Protein AF-A0A350BZC2-F1 (afdb_monomer)

Solvent-accessible surface area (backbone atoms only — not comparable to full-atom values): 2917 Å² total; per-residue (Å²): 114,63,71,41,66,50,100,86,67,48,80,37,63,72,72,80,86,75,75,92,72,62,53,66,50,96,93,37,74,31,61,68,62,39,51,55,50,53,50,54,70,71,78,82

Structure (mmCIF, N/CA/C/O backbone):
data_AF-A0A350BZC2-F1
#
_entry.id   AF-A0A350BZC2-F1
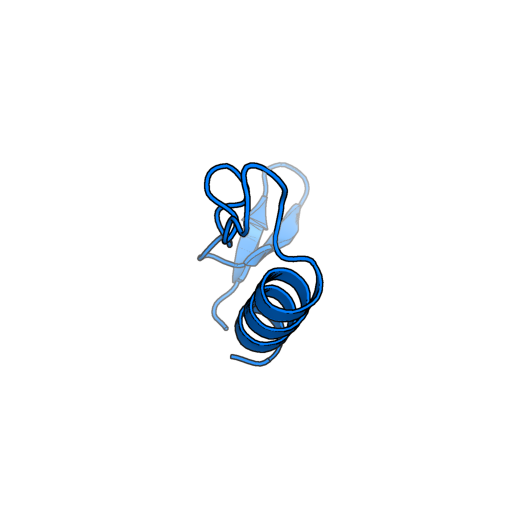#
loop_
_atom_site.group_PDB
_atom_site.id
_atom_site.type_symbol
_atom_site.label_atom_id
_atom_site.label_alt_id
_atom_site.label_comp_id
_a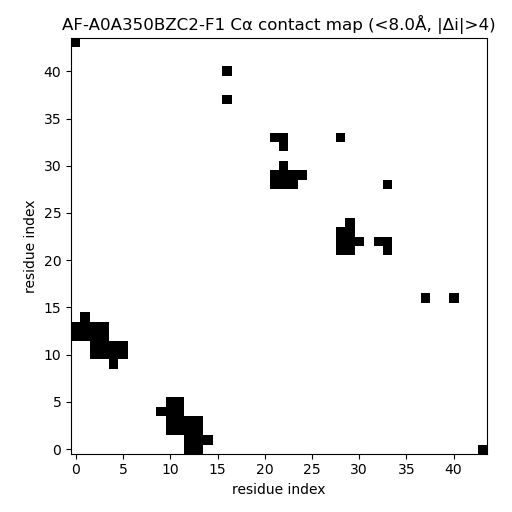tom_site.label_asym_id
_at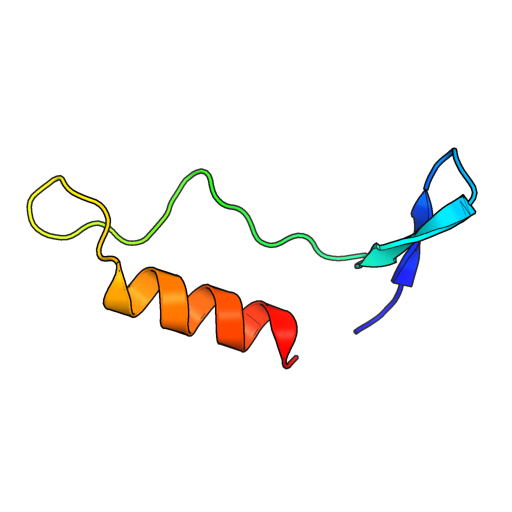om_site.label_entity_id
_atom_site.label_seq_id
_atom_site.pdbx_PDB_ins_code
_atom_site.Cartn_x
_atom_site.Cartn_y
_atom_site.Cartn_z
_atom_sit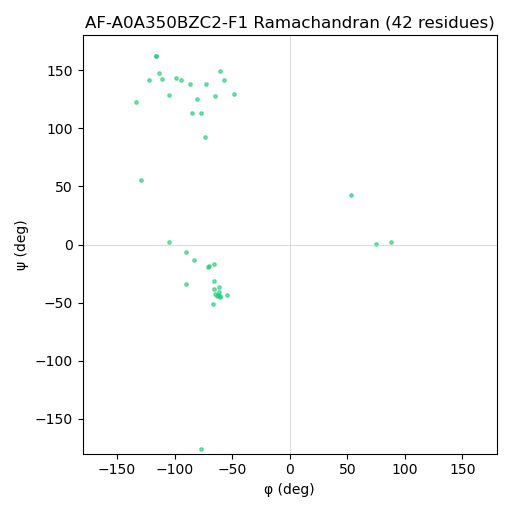e.occupancy
_atom_site.B_iso_or_equiv
_atom_site.auth_seq_id
_atom_site.auth_comp_id
_atom_site.auth_asym_id
_atom_site.auth_atom_id
_atom_site.pdbx_PDB_model_num
ATOM 1 N N . MET A 1 1 ? -10.911 -6.669 4.495 1.00 75.88 1 MET A N 1
ATOM 2 C CA . MET A 1 1 ? -9.884 -6.144 5.436 1.00 75.88 1 MET A CA 1
ATOM 3 C C . MET A 1 1 ? -10.234 -6.276 6.926 1.00 75.88 1 MET A C 1
ATOM 5 O O . MET A 1 1 ? -11.311 -5.860 7.341 1.00 75.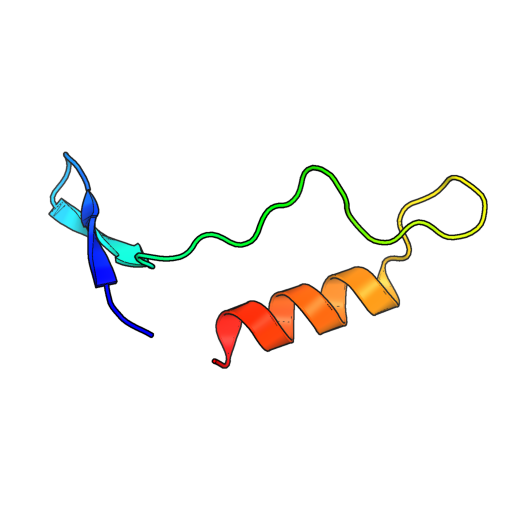88 1 MET A O 1
ATOM 9 N N . GLN A 1 2 ? -9.314 -6.814 7.745 1.00 83.19 2 GLN A N 1
ATOM 10 C CA . GLN A 1 2 ? -9.367 -6.759 9.221 1.00 83.19 2 GLN A CA 1
ATOM 11 C C . GLN A 1 2 ? -8.544 -5.566 9.737 1.00 83.19 2 GLN A C 1
ATOM 13 O O . GLN A 1 2 ? -7.463 -5.296 9.212 1.00 83.19 2 GLN A O 1
ATOM 18 N N . TYR A 1 3 ? -9.021 -4.881 10.780 1.00 88.50 3 TYR A N 1
ATOM 19 C CA . TYR A 1 3 ? -8.392 -3.669 11.322 1.00 88.50 3 TYR A CA 1
ATOM 20 C C . TYR A 1 3 ? -8.029 -3.832 12.801 1.00 88.50 3 TYR A C 1
ATOM 22 O O . TYR A 1 3 ? -8.809 -4.384 13.576 1.00 88.50 3 TYR A O 1
ATOM 30 N N . ARG A 1 4 ? -6.874 -3.293 13.209 1.00 91.38 4 ARG A N 1
ATOM 31 C CA . ARG A 1 4 ? -6.481 -3.134 14.618 1.00 91.38 4 ARG A CA 1
ATOM 32 C C . ARG A 1 4 ? -6.347 -1.662 14.981 1.00 91.38 4 ARG A C 1
ATOM 34 O O . ARG A 1 4 ? -6.204 -0.814 14.106 1.00 91.38 4 ARG A O 1
ATOM 41 N N . LYS A 1 5 ? -6.353 -1.362 16.277 1.00 94.25 5 LYS A N 1
ATOM 42 C CA . LYS A 1 5 ? -6.029 -0.022 16.772 1.00 94.25 5 LYS A CA 1
ATOM 43 C C . LYS A 1 5 ? -4.518 0.121 16.955 1.00 94.25 5 LYS A C 1
ATOM 45 O O . LYS A 1 5 ? -3.868 -0.812 17.430 1.00 94.25 5 LYS A O 1
ATOM 50 N N . ASP A 1 6 ? -3.969 1.261 16.556 1.00 89.50 6 ASP A N 1
ATOM 51 C CA . ASP A 1 6 ? -2.606 1.656 16.907 1.00 89.50 6 ASP A CA 1
ATOM 52 C C . ASP A 1 6 ? -2.530 2.165 18.364 1.00 89.50 6 ASP A C 1
ATOM 54 O O . ASP A 1 6 ? -3.516 2.146 19.106 1.00 89.50 6 ASP A O 1
ATOM 58 N N . ARG A 1 7 ? -1.347 2.635 18.780 1.00 90.06 7 ARG A N 1
ATOM 59 C CA . ARG A 1 7 ? -1.121 3.186 20.130 1.00 90.06 7 ARG A CA 1
ATOM 60 C C . ARG A 1 7 ? -1.896 4.483 20.406 1.00 90.06 7 ARG A C 1
ATOM 62 O O . ARG A 1 7 ? -2.034 4.852 21.566 1.00 90.06 7 ARG A O 1
ATOM 69 N N . TYR A 1 8 ? -2.393 5.151 19.368 1.00 92.94 8 TYR A N 1
ATOM 70 C CA . TYR A 1 8 ? -3.136 6.410 19.424 1.00 92.94 8 TYR A CA 1
ATOM 71 C C . TYR A 1 8 ? -4.647 6.214 19.189 1.00 92.94 8 TYR A C 1
ATOM 73 O O . TYR A 1 8 ? -5.404 7.179 19.196 1.00 92.94 8 TYR A O 1
ATOM 81 N N . GLY A 1 9 ? -5.106 4.970 19.008 1.00 90.50 9 GLY A N 1
ATOM 82 C CA . GLY A 1 9 ? -6.509 4.625 18.780 1.00 90.50 9 GLY A CA 1
ATOM 83 C C . GLY A 1 9 ? -6.955 4.638 17.314 1.00 90.50 9 GLY A C 1
ATOM 84 O O . GLY A 1 9 ? -8.122 4.340 17.043 1.00 90.50 9 GLY A O 1
ATOM 85 N N . ASN A 1 10 ? -6.059 4.914 16.364 1.00 91.81 10 ASN A N 1
ATOM 86 C CA . ASN A 1 10 ? -6.375 4.912 14.938 1.00 91.81 10 ASN A CA 1
ATOM 87 C C . ASN A 1 10 ? -6.558 3.484 14.430 1.00 91.81 10 ASN A C 1
ATOM 89 O O . ASN A 1 10 ? -5.786 2.583 14.760 1.00 91.81 10 ASN A O 1
ATOM 93 N N . LYS A 1 11 ? -7.569 3.275 13.585 1.00 90.31 11 LYS A N 1
ATOM 94 C CA . LYS A 1 11 ? -7.792 1.987 12.923 1.00 90.31 11 LYS A CA 1
ATOM 95 C C . LYS A 1 11 ? -6.797 1.839 11.774 1.00 90.31 11 LYS A C 1
ATOM 97 O O . LYS A 1 11 ? -6.889 2.555 10.784 1.00 90.31 11 LYS A O 1
ATOM 102 N N . ILE A 1 12 ? -5.883 0.889 11.897 1.00 91.44 12 ILE A N 1
ATOM 103 C CA . ILE A 1 12 ? -4.932 0.504 10.854 1.00 91.44 12 ILE A CA 1
ATOM 104 C C . ILE A 1 12 ? -5.244 -0.912 10.378 1.00 91.44 12 ILE A C 1
ATOM 106 O O . ILE A 1 12 ? -5.708 -1.749 11.156 1.00 91.44 12 ILE A O 1
ATOM 110 N N . SER A 1 13 ? -5.001 -1.189 9.098 1.00 90.19 13 SER A N 1
ATOM 111 C CA . SER A 1 13 ? -5.086 -2.557 8.581 1.00 90.19 13 SER A CA 1
ATOM 112 C C . SER A 1 13 ? -4.142 -3.473 9.366 1.00 90.19 13 SER A C 1
ATOM 114 O O . SER A 1 13 ? -3.035 -3.077 9.743 1.00 90.19 13 SER A O 1
ATOM 116 N N . VAL A 1 14 ? -4.582 -4.705 9.625 1.00 87.69 14 VAL A N 1
ATOM 117 C CA . VAL A 1 14 ? -3.726 -5.739 10.229 1.00 87.69 14 VAL A CA 1
ATOM 118 C C . VAL A 1 14 ? -2.586 -6.124 9.279 1.00 87.69 14 VAL A C 1
ATOM 120 O O . VAL A 1 14 ? -1.487 -6.432 9.735 1.00 87.69 14 VAL A O 1
ATOM 123 N N . LEU A 1 15 ? -2.830 -6.052 7.967 1.00 87.50 15 LEU A N 1
ATOM 124 C CA . LEU A 1 15 ? -1.849 -6.313 6.915 1.00 87.50 15 LEU A CA 1
ATOM 125 C C . LEU A 1 15 ? -1.384 -4.996 6.284 1.00 87.50 15 LEU A C 1
ATOM 127 O O . LEU A 1 15 ? -2.197 -4.173 5.869 1.00 87.50 15 LEU A O 1
ATOM 131 N N . GLY A 1 16 ? -0.071 -4.797 6.203 1.00 85.06 16 GLY A N 1
ATOM 132 C CA . GLY A 1 16 ? 0.530 -3.664 5.502 1.00 85.06 16 GLY A CA 1
ATOM 133 C C . GLY A 1 16 ? 1.006 -4.065 4.109 1.00 85.06 16 GLY A C 1
ATOM 134 O O . GLY A 1 16 ? 1.534 -5.161 3.926 1.00 85.06 16 GLY A O 1
ATOM 135 N N . TYR A 1 17 ? 0.865 -3.168 3.136 1.00 87.44 17 TYR A N 1
ATOM 136 C CA . TYR A 1 17 ? 1.513 -3.322 1.836 1.00 87.44 17 TYR A CA 1
ATOM 137 C C . TYR A 1 17 ? 2.978 -2.868 1.933 1.00 87.44 17 TYR A C 1
ATOM 139 O O . TYR A 1 17 ? 3.272 -1.766 2.396 1.00 87.44 17 TYR A O 1
ATOM 147 N N . GLY A 1 18 ? 3.911 -3.742 1.552 1.00 85.38 18 GLY A N 1
ATOM 148 C CA . GLY A 1 18 ? 5.346 -3.486 1.671 1.00 85.38 18 GLY A CA 1
ATOM 149 C C . GLY A 1 18 ? 5.902 -2.696 0.485 1.00 85.38 18 GLY A C 1
ATOM 150 O O . GLY A 1 18 ? 6.006 -3.231 -0.614 1.00 85.38 18 GLY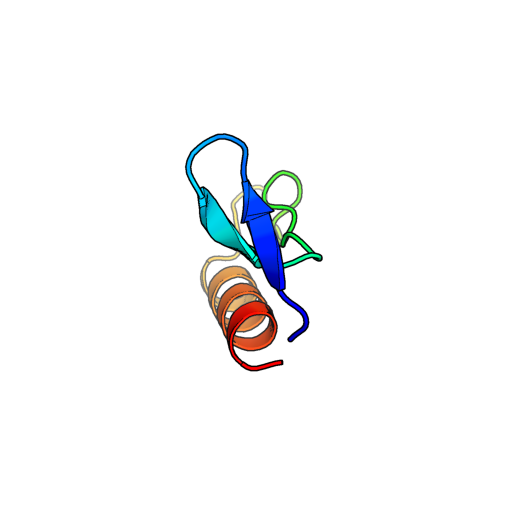 A O 1
ATOM 151 N N . CYS A 1 19 ? 6.342 -1.457 0.720 1.00 85.38 19 CYS A N 1
ATOM 152 C CA . CYS A 1 19 ? 6.793 -0.551 -0.348 1.00 85.38 19 CYS A CA 1
ATOM 153 C C . CYS A 1 19 ? 8.292 -0.622 -0.698 1.00 85.38 19 CYS A C 1
ATOM 155 O O . CYS A 1 19 ? 8.733 0.011 -1.652 1.00 85.38 19 CYS A O 1
ATOM 157 N N . MET A 1 20 ? 9.100 -1.383 0.050 1.00 80.44 20 MET A N 1
ATOM 158 C CA . MET A 1 20 ? 10.559 -1.451 -0.164 1.00 80.44 20 MET A CA 1
ATOM 159 C C . MET A 1 20 ? 10.970 -2.172 -1.459 1.00 80.44 20 MET A C 1
ATOM 161 O O . MET A 1 20 ? 12.105 -2.028 -1.903 1.00 80.44 20 MET A O 1
ATOM 165 N N . ARG A 1 21 ? 10.078 -2.975 -2.053 1.00 84.44 21 ARG A N 1
ATOM 166 C CA . ARG A 1 21 ? 10.354 -3.791 -3.248 1.00 84.44 21 ARG A CA 1
ATOM 167 C C . ARG A 1 21 ? 9.292 -3.579 -4.320 1.00 84.44 21 ARG A C 1
ATOM 169 O O . ARG A 1 21 ? 8.645 -4.529 -4.754 1.00 84.44 21 ARG A O 1
ATOM 176 N N . PHE A 1 22 ? 9.082 -2.329 -4.722 1.00 89.38 22 PHE A N 1
ATOM 177 C CA . PHE A 1 22 ? 8.193 -2.061 -5.845 1.00 89.38 22 PHE A CA 1
ATOM 178 C C . PHE A 1 22 ? 8.686 -2.721 -7.136 1.00 89.38 22 PHE A C 1
ATOM 180 O O . PHE A 1 22 ? 9.899 -2.866 -7.322 1.00 89.38 22 PHE A O 1
ATOM 187 N N . PRO A 1 23 ? 7.759 -3.116 -8.029 1.00 89.88 23 PRO A N 1
ATOM 188 C CA . PRO A 1 23 ? 8.099 -3.574 -9.365 1.00 89.88 23 PRO A CA 1
ATOM 189 C C . PRO A 1 23 ? 9.065 -2.602 -10.039 1.00 89.88 23 PRO A C 1
ATOM 191 O O . PRO A 1 23 ? 8.818 -1.398 -10.077 1.00 89.88 23 PRO A O 1
ATOM 194 N N . GLN A 1 24 ? 10.160 -3.128 -10.579 1.00 91.94 24 GLN A N 1
ATOM 195 C CA . GLN A 1 24 ? 11.129 -2.343 -11.332 1.00 91.94 24 GLN A CA 1
ATOM 196 C C . GLN A 1 24 ? 11.081 -2.725 -12.809 1.00 91.94 24 GLN A C 1
ATOM 198 O O . GLN A 1 24 ? 10.927 -3.895 -13.164 1.00 91.94 24 GLN A O 1
ATOM 203 N N . LYS A 1 25 ? 11.239 -1.728 -13.674 1.00 91.56 25 LYS A N 1
ATOM 204 C CA . LYS A 1 25 ? 11.400 -1.868 -15.117 1.00 91.56 25 LYS A CA 1
ATOM 205 C C . LYS A 1 25 ? 12.561 -0.975 -15.543 1.00 91.56 25 LYS A C 1
ATOM 207 O O . LYS A 1 25 ? 12.554 0.223 -15.277 1.00 91.56 25 LYS A O 1
ATOM 212 N N . ASN A 1 26 ? 13.569 -1.571 -16.177 1.00 89.31 26 ASN A N 1
ATOM 213 C CA . ASN A 1 26 ? 14.787 -0.886 -16.631 1.00 89.31 26 ASN A CA 1
ATOM 214 C C . ASN A 1 26 ? 15.506 -0.094 -15.515 1.00 89.31 26 ASN A C 1
ATOM 216 O O . ASN A 1 26 ? 15.912 1.046 -15.717 1.00 89.31 26 ASN A O 1
ATOM 220 N N . GLY A 1 27 ? 15.623 -0.680 -14.317 1.00 89.12 27 GLY A N 1
ATOM 221 C CA . GLY A 1 27 ? 16.317 -0.063 -13.175 1.00 89.12 27 GLY A CA 1
ATOM 222 C C . GLY A 1 27 ? 15.557 1.077 -12.485 1.00 89.12 27 GLY A C 1
ATOM 223 O O . GLY A 1 27 ? 16.052 1.633 -11.511 1.00 89.12 27 GLY A O 1
ATOM 224 N N . SER A 1 28 ? 14.352 1.412 -12.954 1.00 90.00 28 SER A N 1
ATOM 225 C CA . SER A 1 28 ? 13.448 2.386 -12.334 1.00 90.00 28 SER A CA 1
ATOM 226 C C . SER A 1 28 ? 12.169 1.707 -11.860 1.00 90.00 28 SER A C 1
ATOM 228 O O . SER A 1 28 ? 11.849 0.601 -12.289 1.00 90.00 28 SER A O 1
ATOM 230 N N . ILE A 1 29 ? 11.421 2.356 -10.972 1.00 91.00 29 ILE A N 1
ATOM 231 C CA . ILE A 1 29 ? 10.126 1.840 -10.515 1.00 91.00 29 ILE A CA 1
ATOM 232 C C . ILE A 1 29 ? 9.149 1.827 -11.697 1.00 91.00 29 ILE A C 1
ATOM 234 O O . ILE A 1 29 ? 8.948 2.843 -12.363 1.00 91.00 29 ILE A O 1
ATOM 238 N N . ASP A 1 30 ? 8.520 0.680 -11.948 1.00 94.50 30 ASP A N 1
ATOM 239 C CA . ASP A 1 30 ? 7.414 0.564 -12.894 1.00 94.50 30 ASP A CA 1
ATOM 240 C C . ASP A 1 30 ? 6.173 1.192 -12.258 1.00 94.50 30 ASP A C 1
ATOM 242 O O . ASP A 1 30 ? 5.440 0.553 -11.496 1.00 94.50 30 ASP A O 1
ATOM 246 N N . TYR A 1 31 ? 5.976 2.480 -12.537 1.00 91.69 31 TYR A N 1
ATOM 247 C CA . TYR A 1 31 ? 4.892 3.268 -11.962 1.00 91.69 31 TYR A CA 1
ATOM 248 C C . TYR A 1 31 ? 3.524 2.624 -12.198 1.00 91.69 31 TYR A C 1
ATOM 250 O O . TYR A 1 31 ? 2.719 2.542 -11.272 1.00 91.69 31 TYR A O 1
ATOM 258 N N . GLN A 1 32 ? 3.274 2.131 -13.414 1.00 93.62 32 GLN A N 1
ATOM 259 C CA . GLN A 1 32 ? 1.968 1.602 -13.787 1.00 93.62 32 GLN A CA 1
ATOM 260 C C . GLN A 1 32 ? 1.656 0.329 -12.997 1.00 93.62 32 GLN A C 1
ATOM 262 O O . GLN A 1 32 ? 0.639 0.269 -12.310 1.00 93.62 32 GLN A O 1
ATOM 267 N N . LYS A 1 33 ? 2.580 -0.642 -12.990 1.00 92.50 33 LYS A N 1
ATOM 268 C CA . LYS A 1 33 ? 2.407 -1.870 -12.198 1.00 92.50 33 LYS A CA 1
ATOM 269 C C . LYS A 1 33 ? 2.307 -1.593 -10.703 1.00 92.50 33 LYS A C 1
ATOM 271 O O . LYS A 1 33 ? 1.509 -2.223 -10.018 1.00 92.50 33 LYS A O 1
ATOM 276 N N . THR A 1 34 ? 3.117 -0.670 -10.194 1.00 93.56 34 THR A N 1
ATOM 277 C CA . THR A 1 34 ? 3.108 -0.310 -8.771 1.00 93.56 34 THR A CA 1
ATOM 278 C C . THR A 1 34 ? 1.765 0.300 -8.373 1.00 93.56 34 THR A C 1
ATOM 280 O O . THR A 1 34 ? 1.188 -0.084 -7.360 1.00 93.56 34 THR A O 1
ATOM 283 N N . LYS A 1 35 ? 1.224 1.204 -9.196 1.00 93.31 35 LYS A N 1
ATOM 284 C CA . LYS A 1 35 ? -0.087 1.821 -8.974 1.00 93.31 35 LYS A CA 1
ATOM 285 C C . LYS A 1 35 ? -1.204 0.778 -8.945 1.00 93.31 35 LYS A C 1
ATOM 287 O O . LYS A 1 35 ? -2.041 0.817 -8.044 1.00 93.31 35 LYS A O 1
ATOM 292 N N . ASP A 1 36 ? -1.188 -0.165 -9.883 1.00 93.69 36 ASP A N 1
ATOM 293 C CA . ASP A 1 36 ? -2.193 -1.227 -9.954 1.00 93.69 36 ASP A CA 1
ATOM 294 C C . ASP A 1 36 ? -2.102 -2.173 -8.740 1.00 93.69 36 ASP A C 1
ATOM 296 O O . ASP A 1 36 ? -3.127 -2.540 -8.166 1.00 93.69 36 ASP A O 1
ATOM 300 N N . GLN A 1 37 ? -0.888 -2.494 -8.270 1.00 92.12 37 GLN A N 1
ATOM 301 C CA . GLN A 1 37 ? -0.687 -3.286 -7.049 1.00 92.12 37 GLN A CA 1
ATOM 302 C C . GLN A 1 37 ? -1.174 -2.576 -5.783 1.00 92.12 37 GLN A C 1
ATOM 304 O O . GLN A 1 37 ? -1.808 -3.209 -4.940 1.00 92.12 37 GLN A O 1
ATOM 309 N N . ILE A 1 38 ? -0.902 -1.275 -5.642 1.00 91.81 38 ILE A N 1
ATOM 310 C CA . ILE A 1 38 ? -1.385 -0.485 -4.501 1.00 91.81 38 ILE A CA 1
ATOM 311 C C . ILE A 1 38 ? -2.911 -0.460 -4.491 1.00 91.81 38 ILE A C 1
ATOM 313 O O . ILE A 1 38 ? -3.517 -0.649 -3.441 1.00 91.81 38 ILE A O 1
ATOM 317 N N . LYS A 1 39 ? -3.53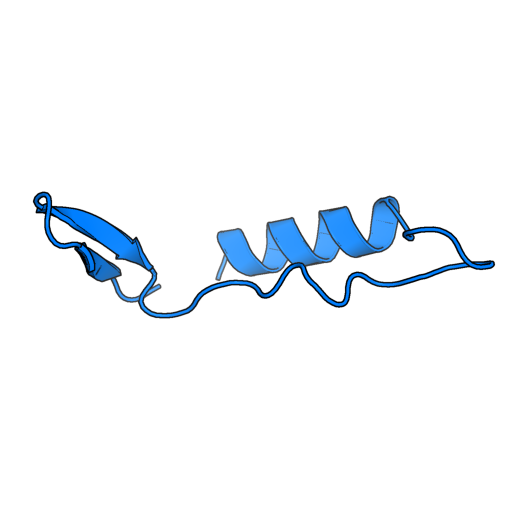7 -0.264 -5.656 1.00 92.94 39 LYS A N 1
ATOM 318 C CA . LYS A 1 39 ? -4.996 -0.258 -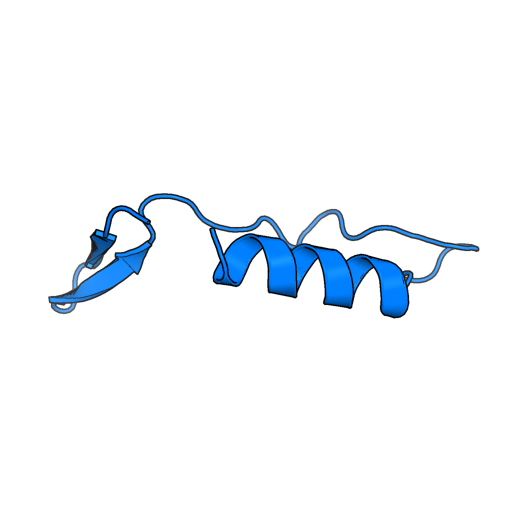5.766 1.00 92.94 39 LYS A CA 1
ATOM 319 C C . LYS A 1 39 ? -5.591 -1.600 -5.338 1.00 92.94 39 LYS A C 1
ATOM 321 O 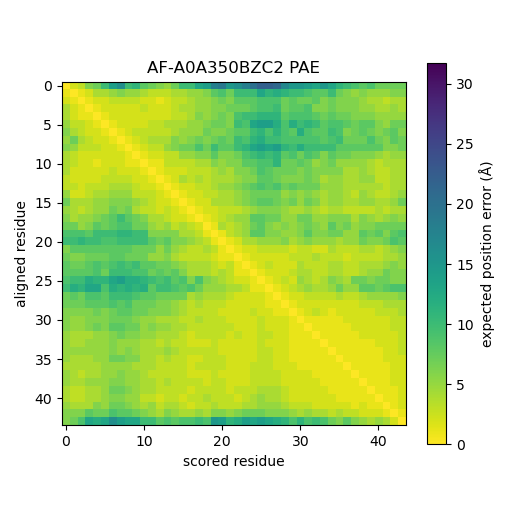O . LYS A 1 39 ? -6.497 -1.630 -4.514 1.00 92.94 39 LYS A O 1
ATOM 326 N N . LEU A 1 40 ? -5.007 -2.703 -5.805 1.00 91.00 40 LEU A N 1
ATOM 327 C CA . LEU A 1 40 ? -5.417 -4.048 -5.402 1.00 91.00 40 LEU A CA 1
ATOM 328 C C . LEU A 1 40 ? -5.245 -4.284 -3.892 1.00 91.00 40 LEU A C 1
ATOM 330 O O . LEU A 1 40 ? -6.090 -4.917 -3.271 1.00 91.00 40 LEU A O 1
ATOM 334 N N . ALA A 1 41 ? -4.192 -3.740 -3.281 1.00 89.56 41 ALA A N 1
ATOM 335 C CA . ALA A 1 41 ? -3.979 -3.834 -1.838 1.00 89.56 41 ALA A CA 1
ATOM 336 C C . ALA A 1 41 ? -4.954 -2.982 -1.003 1.00 89.56 41 ALA A C 1
ATOM 338 O O . ALA A 1 41 ? -5.086 -3.230 0.192 1.00 89.56 41 ALA A O 1
ATOM 339 N N . ILE A 1 42 ? -5.601 -1.972 -1.598 1.00 88.25 42 ILE A N 1
ATOM 340 C CA . ILE A 1 42 ? -6.610 -1.122 -0.943 1.00 88.25 42 ILE A CA 1
ATOM 341 C C . ILE A 1 42 ? -8.022 -1.705 -1.106 1.00 88.25 42 ILE A C 1
ATOM 343 O O . ILE A 1 42 ? -8.843 -1.568 -0.202 1.00 88.25 42 ILE A O 1
ATOM 347 N N . ASP A 1 43 ? -8.305 -2.352 -2.236 1.00 86.94 43 ASP A N 1
ATOM 348 C CA . ASP A 1 43 ? -9.651 -2.838 -2.557 1.00 86.94 43 ASP A CA 1
ATOM 349 C C . ASP A 1 43 ? -9.986 -4.215 -1.919 1.00 86.94 43 ASP A C 1
ATOM 351 O O . ASP A 1 43 ? -11.159 -4.587 -1.881 1.00 86.94 43 ASP A O 1
ATOM 355 N N . HIS A 1 44 ? -9.003 -4.963 -1.385 1.00 74.31 44 HIS A N 1
ATOM 356 C CA . HIS A 1 44 ? -9.161 -6.327 -0.821 1.00 74.31 44 HIS A CA 1
ATOM 357 C C . HIS A 1 44 ? -8.880 -6.428 0.700 1.00 74.31 44 HIS A C 1
ATOM 359 O O . HIS A 1 44 ? -9.764 -6.858 1.497 1.00 74.31 44 HIS A O 1
#

pLDDT: mean 89.21, std 4.34, range [74.31, 94.5]

Mean predicted aligned error: 4.81 Å

Foldseek 3Di:
DDWDQDPVRDTDDPDDDDDPDADDDPNHHPVVRRVVVVVVVVVD

Sequence (44 aa):
MQYRKDRYGNKISVLGYGCMRFPQKNGSIDYQKTKDQIKLAIDH

Secondary structure (DSSP, 8-state):
--EEE-TTS-EEESS---GGG--EETTEE-HHHHHHHHHHHHH-

Radius of gyration: 13.49 Å; Cα contacts (8 Å, |Δi|>4): 33; chains: 1; bounding box: 26×13×37 Å

Nearest PDB structures (foldseek):
  9fia-assembly1_HS  TM=3.061E-01  e=6.173E+00  Toxoplasma gondii